Protein AF-A0A973BYG1-F1 (afdb_monomer_lite)

Secondary structure (DSSP, 8-state):
--HHHHHHTT--HHHHHHHHT--HHHHHHHHH-GGGS---PPPP-PPPTTTTTHHHHHHHHHHHTTSPPPHHHHHHHHHTTT---

Structure (mmCIF, N/CA/C/O backbone):
data_AF-A0A973BYG1-F1
#
_entry.id   AF-A0A973BYG1-F1
#
loop_
_atom_site.group_PDB
_atom_site.id
_atom_site.type_symbol
_atom_site.label_atom_id
_atom_site.label_alt_id
_atom_site.label_comp_id
_atom_site.label_asym_id
_atom_site.label_entity_id
_atom_site.label_seq_id
_atom_site.pdbx_PDB_ins_code
_atom_site.Cartn_x
_atom_site.Cartn_y
_atom_site.Cartn_z
_atom_site.occupancy
_atom_site.B_iso_or_equiv
_atom_site.auth_seq_id
_atom_site.auth_comp_id
_atom_site.auth_asym_id
_atom_site.auth_atom_id
_atom_site.pdbx_PDB_model_num
ATOM 1 N N . MET A 1 1 ? 18.302 -13.095 -19.536 1.00 65.56 1 MET A N 1
ATOM 2 C CA . MET A 1 1 ? 19.094 -12.576 -20.672 1.00 65.56 1 MET A CA 1
ATOM 3 C C . MET A 1 1 ? 18.428 -11.283 -21.098 1.00 65.56 1 MET A C 1
ATOM 5 O O . MET A 1 1 ? 17.255 -11.331 -21.451 1.00 65.56 1 MET A O 1
ATOM 9 N N . ASP A 1 2 ? 19.127 -10.154 -21.013 1.00 83.88 2 ASP A N 1
ATOM 10 C CA . ASP A 1 2 ? 18.512 -8.834 -21.197 1.00 83.88 2 ASP A CA 1
ATOM 11 C C . ASP A 1 2 ? 18.727 -8.285 -22.609 1.00 83.88 2 ASP A C 1
ATOM 13 O O . ASP A 1 2 ? 19.765 -8.513 -23.233 1.00 83.88 2 ASP A O 1
ATOM 17 N N . ILE A 1 3 ? 17.750 -7.511 -23.096 1.00 87.12 3 ILE A N 1
ATOM 18 C CA . ILE A 1 3 ? 17.784 -6.858 -24.417 1.00 87.12 3 ILE A CA 1
ATOM 19 C C . ILE A 1 3 ? 19.043 -5.984 -24.576 1.00 87.12 3 ILE A C 1
ATOM 21 O O . ILE A 1 3 ? 19.691 -6.030 -25.621 1.00 87.12 3 ILE A O 1
ATOM 25 N N . HIS A 1 4 ? 19.412 -5.226 -23.537 1.00 86.06 4 HIS A N 1
ATOM 26 C CA . HIS A 1 4 ? 20.567 -4.321 -23.552 1.00 86.06 4 HIS A CA 1
ATOM 27 C C . HIS A 1 4 ? 21.905 -5.069 -23.611 1.00 86.06 4 HIS A C 1
ATOM 29 O O . HIS A 1 4 ? 22.781 -4.694 -24.387 1.00 86.06 4 HIS A O 1
ATOM 35 N N . VAL A 1 5 ? 22.036 -6.162 -22.851 1.00 88.75 5 VAL A N 1
ATOM 36 C CA . VAL A 1 5 ? 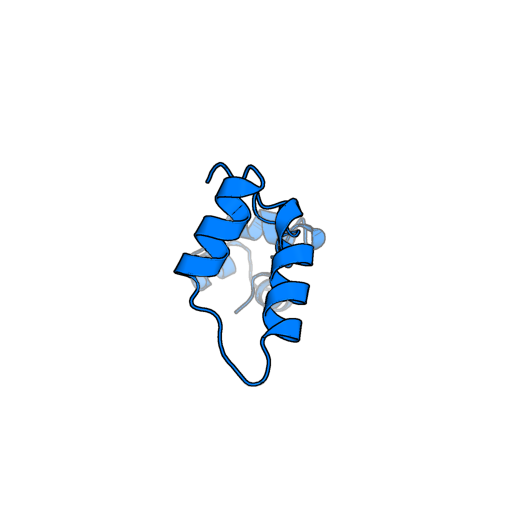23.254 -6.988 -22.813 1.00 88.75 5 VAL A CA 1
ATOM 37 C C . VAL A 1 5 ? 23.506 -7.635 -24.173 1.00 88.75 5 VAL A C 1
ATOM 39 O O . VAL A 1 5 ? 24.610 -7.550 -24.704 1.00 88.75 5 VAL A O 1
ATOM 42 N N . LEU A 1 6 ? 22.469 -8.216 -24.783 1.00 90.00 6 LEU A N 1
ATOM 43 C CA . LEU A 1 6 ? 22.585 -8.825 -26.111 1.00 90.00 6 LEU A CA 1
ATOM 44 C C . LEU A 1 6 ? 22.941 -7.800 -27.192 1.00 90.00 6 LEU A C 1
ATOM 46 O O . LEU A 1 6 ? 23.722 -8.088 -28.097 1.00 90.00 6 LEU A O 1
ATOM 50 N N . HIS A 1 7 ? 22.384 -6.595 -27.105 1.00 88.06 7 HIS A N 1
ATOM 51 C CA . HIS A 1 7 ? 22.712 -5.533 -28.048 1.00 88.06 7 HIS A CA 1
ATOM 52 C C . HIS A 1 7 ? 24.160 -5.048 -27.890 1.00 88.06 7 HIS A C 1
ATOM 54 O O . HIS A 1 7 ? 24.845 -4.853 -28.891 1.00 88.06 7 HIS A O 1
ATOM 60 N N . GLN A 1 8 ? 24.660 -4.921 -26.655 1.00 87.00 8 GLN A N 1
ATOM 61 C CA . GLN A 1 8 ? 26.062 -4.576 -26.383 1.00 87.00 8 GLN A CA 1
ATOM 62 C C . GLN A 1 8 ? 27.039 -5.655 -26.876 1.00 87.00 8 GLN A C 1
ATOM 64 O O . GLN A 1 8 ? 28.137 -5.337 -27.321 1.00 87.00 8 GLN A O 1
ATOM 69 N N . GLN A 1 9 ? 26.618 -6.921 -26.865 1.00 91.50 9 GLN A N 1
ATOM 70 C CA . GLN A 1 9 ? 27.348 -8.051 -27.452 1.00 91.50 9 GLN A CA 1
ATOM 71 C C . GLN A 1 9 ? 27.312 -8.072 -28.996 1.00 91.50 9 GLN A C 1
ATOM 73 O O . GLN A 1 9 ? 27.880 -8.971 -29.610 1.00 91.50 9 GLN A O 1
ATOM 78 N N . GLY A 1 10 ? 26.655 -7.100 -29.641 1.00 91.81 10 GLY A N 1
ATOM 79 C CA . GLY A 1 10 ? 26.608 -6.963 -31.100 1.00 91.81 10 GLY A CA 1
ATOM 80 C C . GLY A 1 10 ? 25.471 -7.729 -31.782 1.00 91.81 10 GLY A C 1
ATOM 81 O O . GLY A 1 10 ? 25.422 -7.790 -33.013 1.00 91.81 10 GLY A O 1
ATOM 82 N N . HIS A 1 11 ? 24.526 -8.307 -31.032 1.00 93.00 11 HIS A N 1
ATOM 83 C CA . HIS A 1 11 ? 23.381 -8.980 -31.641 1.00 93.00 11 HIS A CA 1
ATOM 84 C C . HIS A 1 11 ? 22.423 -7.981 -32.300 1.00 93.00 11 HIS A C 1
ATOM 86 O O . HIS A 1 11 ? 22.004 -6.982 -31.715 1.00 93.00 11 HIS A O 1
ATOM 92 N N . SER A 1 12 ? 21.992 -8.298 -33.525 1.00 94.44 12 SER A N 1
ATOM 93 C CA . SER A 1 12 ? 20.972 -7.506 -34.216 1.00 94.44 12 SER A CA 1
ATOM 94 C C . SER A 1 12 ? 19.606 -7.604 -33.528 1.00 94.44 12 SER A C 1
ATOM 96 O O . SER A 1 12 ? 19.258 -8.625 -32.936 1.00 94.44 12 SER A O 1
ATOM 98 N N . ILE A 1 13 ? 18.752 -6.593 -33.720 1.00 92.44 13 ILE A N 1
ATOM 99 C CA . ILE A 1 13 ? 17.360 -6.581 -33.223 1.00 92.44 13 ILE A CA 1
ATOM 100 C C . ILE A 1 13 ? 16.593 -7.860 -33.614 1.00 92.44 13 ILE A C 1
ATOM 102 O O . ILE A 1 13 ? 15.773 -8.361 -32.845 1.00 92.44 13 ILE A O 1
ATOM 106 N N . ARG A 1 14 ? 16.852 -8.412 -34.810 1.00 94.81 14 ARG A N 1
ATOM 107 C CA . ARG A 1 14 ? 16.224 -9.662 -35.273 1.00 94.81 14 ARG A CA 1
ATOM 108 C C . ARG A 1 14 ? 16.714 -10.876 -34.482 1.00 94.81 14 ARG A C 1
ATOM 110 O O . ARG A 1 14 ? 15.897 -11.723 -34.135 1.00 94.81 14 ARG A O 1
ATOM 117 N N . ALA A 1 15 ? 18.013 -10.945 -34.194 1.00 94.44 15 ALA A N 1
ATOM 118 C CA . ALA A 1 15 ? 18.594 -12.016 -33.390 1.00 94.44 15 ALA A CA 1
ATOM 119 C C . ALA A 1 15 ? 18.057 -11.975 -31.952 1.00 94.44 15 ALA A C 1
ATOM 121 O O . ALA A 1 15 ? 17.572 -12.988 -31.460 1.00 94.44 15 ALA A O 1
ATOM 122 N N . ILE A 1 16 ? 18.019 -10.786 -31.342 1.00 93.38 16 ILE A N 1
ATOM 123 C CA . ILE A 1 16 ? 17.471 -10.571 -29.993 1.00 93.38 16 ILE A CA 1
ATOM 124 C C . ILE A 1 16 ? 15.994 -10.981 -29.927 1.00 93.38 16 ILE A C 1
ATOM 126 O O . ILE A 1 16 ? 15.582 -11.689 -29.014 1.00 93.38 16 ILE A O 1
A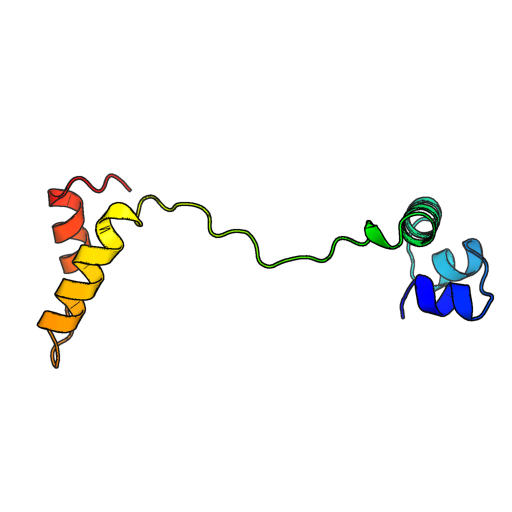TOM 130 N N . SER A 1 17 ? 15.198 -10.585 -30.925 1.00 95.00 17 SER A N 1
ATOM 131 C CA . SER A 1 17 ? 13.780 -10.952 -31.027 1.00 95.00 17 SER A CA 1
ATOM 132 C C . SER A 1 17 ? 13.572 -12.469 -31.091 1.00 95.00 17 SER A C 1
ATOM 134 O O . SER A 1 17 ? 12.730 -12.997 -30.370 1.00 95.00 17 SER A O 1
ATOM 136 N N . ARG A 1 18 ? 14.366 -13.181 -31.901 1.00 94.25 18 ARG A N 1
ATOM 137 C CA . ARG A 1 18 ? 14.299 -14.646 -32.013 1.00 94.25 18 ARG A CA 1
ATOM 138 C C . ARG A 1 18 ? 14.775 -15.349 -30.741 1.00 94.25 18 ARG A C 1
ATOM 140 O O . ARG A 1 18 ? 14.209 -16.371 -30.379 1.00 94.25 18 ARG A O 1
ATOM 147 N N . GLN A 1 19 ? 15.800 -14.813 -30.085 1.00 93.06 19 GLN A N 1
ATOM 148 C CA . GLN A 1 19 ? 16.385 -15.407 -28.885 1.00 93.06 19 GLN A CA 1
ATOM 149 C C . GLN A 1 19 ? 15.503 -15.221 -27.644 1.00 93.06 19 GLN A C 1
ATOM 151 O O . GLN A 1 19 ? 15.406 -16.133 -26.833 1.00 93.06 19 GLN A O 1
ATOM 156 N N . LEU A 1 20 ? 14.863 -14.057 -27.497 1.00 90.69 20 LEU A N 1
ATOM 157 C CA . LEU A 1 20 ? 14.011 -13.742 -26.345 1.00 90.69 20 LEU A CA 1
ATOM 158 C C . LEU A 1 20 ? 12.518 -14.009 -26.592 1.00 90.69 20 LEU A C 1
ATOM 160 O O . LEU A 1 20 ? 11.728 -13.906 -25.662 1.00 90.69 20 LEU A O 1
ATOM 164 N N . GLY A 1 21 ? 12.106 -14.299 -27.832 1.00 93.00 21 GLY A N 1
ATOM 165 C CA . GLY A 1 21 ? 10.692 -14.478 -28.193 1.00 93.00 21 GLY A CA 1
ATOM 166 C C . GLY A 1 21 ? 9.868 -13.184 -28.159 1.00 93.00 21 GLY A C 1
ATOM 167 O O . GLY A 1 21 ? 8.642 -13.220 -28.131 1.00 93.00 21 GLY A O 1
ATOM 168 N N . ILE A 1 22 ? 10.528 -12.026 -28.156 1.00 89.88 22 ILE A N 1
ATOM 169 C CA . ILE A 1 22 ? 9.896 -10.710 -28.020 1.00 89.88 22 ILE A CA 1
ATOM 170 C C . ILE A 1 22 ? 9.712 -10.081 -29.404 1.00 89.88 22 ILE A C 1
ATOM 172 O O . ILE A 1 22 ? 10.579 -10.188 -30.274 1.00 89.88 22 ILE A O 1
ATOM 176 N N . ALA A 1 23 ? 8.609 -9.361 -29.617 1.00 93.00 23 ALA A N 1
ATOM 177 C CA . ALA A 1 23 ? 8.373 -8.637 -30.862 1.00 93.00 23 ALA A CA 1
ATOM 178 C C . ALA A 1 23 ? 9.493 -7.618 -31.154 1.00 93.00 23 ALA A C 1
ATOM 180 O O . ALA A 1 23 ? 9.914 -6.848 -30.290 1.00 93.00 23 ALA A O 1
ATOM 181 N N . ARG A 1 24 ? 9.935 -7.546 -32.418 1.00 91.62 24 ARG A N 1
ATOM 182 C CA . ARG A 1 24 ? 10.996 -6.620 -32.871 1.00 91.62 24 ARG A CA 1
ATOM 183 C C . ARG A 1 24 ? 10.731 -5.157 -32.497 1.00 91.62 24 ARG A C 1
ATOM 185 O O . ARG A 1 24 ? 11.674 -4.413 -32.242 1.00 91.62 24 ARG A O 1
ATOM 192 N N . ASN A 1 25 ? 9.463 -4.744 -32.468 1.00 91.00 25 ASN A N 1
ATOM 193 C CA . ASN A 1 25 ? 9.071 -3.385 -32.090 1.00 91.00 25 ASN A CA 1
ATOM 194 C C . ASN A 1 25 ? 9.316 -3.112 -30.600 1.00 91.00 25 ASN A C 1
ATOM 196 O O . ASN A 1 25 ? 9.788 -2.032 -30.264 1.00 91.00 25 ASN A O 1
ATOM 200 N N . THR A 1 26 ? 9.092 -4.102 -29.734 1.00 88.19 26 THR A N 1
ATOM 201 C CA . THR A 1 26 ? 9.397 -4.024 -28.301 1.00 88.19 26 THR A CA 1
ATOM 202 C C . THR A 1 26 ? 10.902 -3.962 -28.075 1.00 88.19 26 THR A C 1
ATOM 204 O O . THR A 1 26 ? 11.365 -3.067 -27.382 1.00 88.19 26 THR A O 1
ATOM 207 N N . VAL A 1 27 ? 11.687 -4.815 -28.748 1.00 89.69 27 VAL A N 1
ATOM 208 C CA . VAL A 1 27 ? 13.161 -4.749 -28.695 1.00 89.69 27 VAL A CA 1
ATOM 209 C C . VAL A 1 27 ? 13.659 -3.362 -29.119 1.00 89.69 27 VAL A C 1
ATOM 211 O O . VAL A 1 27 ? 14.465 -2.754 -28.425 1.00 89.69 27 VAL A O 1
ATOM 214 N N . ARG A 1 28 ? 13.130 -2.815 -30.222 1.00 89.81 28 ARG A N 1
ATOM 215 C CA . ARG A 1 28 ? 13.472 -1.464 -30.691 1.00 89.81 28 ARG A CA 1
ATOM 216 C C . ARG A 1 28 ? 13.073 -0.375 -29.690 1.00 89.81 28 ARG A C 1
ATOM 218 O O . ARG A 1 28 ? 13.841 0.559 -29.500 1.00 89.81 28 ARG A O 1
ATOM 225 N N . SER A 1 29 ? 11.890 -0.474 -29.085 1.00 85.75 29 SER A N 1
ATOM 226 C CA . SER A 1 29 ? 11.421 0.486 -28.078 1.00 85.75 29 SER A CA 1
ATOM 227 C C . SER A 1 29 ? 12.305 0.468 -26.833 1.00 85.75 29 SER A C 1
ATOM 229 O O . SER A 1 29 ? 12.655 1.529 -26.335 1.00 85.75 29 SER A O 1
ATOM 231 N N . TYR A 1 30 ? 12.695 -0.720 -26.366 1.00 84.38 30 TYR A N 1
ATOM 232 C CA . TYR A 1 30 ? 13.542 -0.888 -25.184 1.00 84.38 30 TYR A CA 1
ATOM 233 C C . TYR A 1 30 ? 14.971 -0.387 -25.424 1.00 84.38 30 TYR A C 1
ATOM 235 O O . TYR A 1 30 ? 15.544 0.226 -24.538 1.00 84.38 30 TYR A O 1
ATOM 243 N N . LEU A 1 31 ? 15.527 -0.578 -26.627 1.00 85.94 31 LEU A N 1
ATOM 244 C CA . LEU A 1 31 ? 16.860 -0.063 -26.970 1.00 85.94 31 LEU A CA 1
ATOM 245 C C . LEU A 1 31 ? 16.908 1.456 -27.185 1.00 85.94 31 LEU A C 1
ATOM 247 O O . LEU A 1 31 ? 17.964 2.055 -27.008 1.00 85.94 31 LEU A O 1
ATOM 251 N N . ARG A 1 32 ? 15.802 2.077 -27.618 1.00 83.62 32 ARG A N 1
ATOM 252 C CA . ARG A 1 32 ? 15.729 3.534 -27.829 1.00 83.62 32 ARG A CA 1
ATOM 253 C C . ARG A 1 32 ? 15.611 4.296 -26.519 1.00 83.62 32 ARG A C 1
ATOM 255 O O . ARG A 1 32 ? 16.291 5.298 -26.340 1.00 83.62 32 ARG A O 1
ATOM 262 N N . ASP A 1 33 ? 14.778 3.794 -25.618 1.00 72.69 33 ASP A N 1
ATOM 263 C CA . ASP A 1 33 ? 14.446 4.485 -24.385 1.00 72.69 33 ASP A CA 1
ATOM 264 C C . ASP A 1 33 ? 14.934 3.672 -23.179 1.00 72.69 33 ASP A C 1
ATOM 266 O O . ASP A 1 33 ? 14.139 3.069 -22.457 1.00 72.69 33 ASP A O 1
ATOM 270 N N . ILE A 1 34 ? 16.248 3.683 -22.927 1.00 63.12 34 ILE A N 1
ATOM 271 C CA . ILE A 1 34 ? 16.860 3.038 -21.744 1.00 63.12 34 ILE A CA 1
ATOM 272 C C . ILE A 1 34 ? 16.176 3.530 -20.448 1.00 63.12 34 ILE A C 1
ATOM 274 O O . ILE A 1 34 ? 15.930 2.754 -19.524 1.00 63.12 34 ILE A O 1
ATOM 278 N N . ALA A 1 35 ? 15.773 4.806 -20.416 1.00 57.47 35 ALA A N 1
ATOM 279 C CA . ALA A 1 35 ? 15.038 5.431 -19.313 1.00 57.47 35 ALA A CA 1
ATOM 280 C C . ALA A 1 35 ? 13.556 5.012 -19.202 1.00 57.47 35 ALA A C 1
ATOM 282 O O . ALA A 1 35 ? 12.923 5.264 -18.180 1.00 57.47 35 ALA A O 1
ATOM 283 N N . ARG A 1 36 ? 12.984 4.391 -20.241 1.00 56.03 36 ARG A N 1
ATOM 284 C CA . ARG A 1 36 ? 11.581 3.943 -20.291 1.00 56.03 36 ARG A CA 1
ATOM 285 C C . ARG A 1 36 ? 11.439 2.449 -20.042 1.00 56.03 36 ARG A C 1
ATOM 287 O O . ARG A 1 36 ? 10.318 1.949 -20.079 1.00 56.03 36 ARG A O 1
ATOM 294 N N . THR A 1 37 ? 12.534 1.740 -19.759 1.00 57.75 37 THR A N 1
ATOM 295 C CA . THR A 1 37 ? 12.446 0.441 -19.088 1.00 57.75 37 THR A CA 1
ATOM 296 C C . THR A 1 37 ? 11.646 0.690 -17.811 1.00 57.75 37 THR A C 1
ATOM 298 O O . THR A 1 37 ? 12.135 1.437 -16.961 1.00 57.75 37 THR A O 1
ATOM 301 N N . PRO A 1 38 ? 10.399 0.196 -17.690 1.00 59.81 38 PRO A N 1
ATOM 302 C CA . PRO A 1 38 ? 9.586 0.517 -16.537 1.00 59.81 38 PRO A CA 1
ATOM 303 C C . PRO A 1 38 ? 10.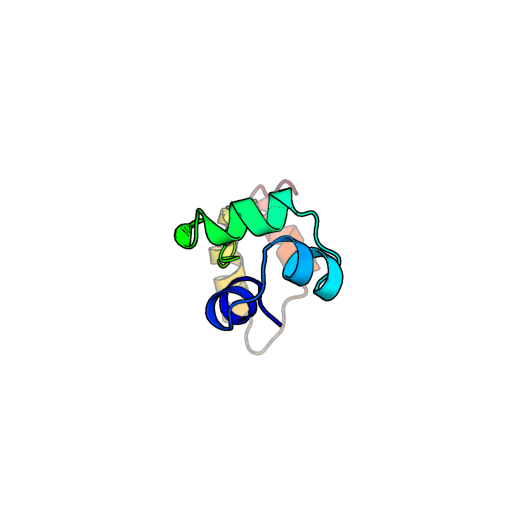269 -0.125 -15.342 1.00 59.81 38 PRO A C 1
ATOM 305 O O . PRO A 1 38 ? 10.195 -1.336 -15.141 1.00 59.81 38 PRO A O 1
ATOM 308 N N . ASN A 1 39 ? 10.982 0.692 -14.574 1.00 58.94 39 ASN A N 1
ATOM 309 C CA . ASN A 1 39 ? 11.388 0.311 -13.247 1.00 58.94 39 ASN A CA 1
ATOM 310 C C . ASN A 1 39 ? 10.062 0.168 -12.506 1.00 58.94 39 ASN A C 1
ATOM 312 O O . ASN A 1 39 ? 9.359 1.162 -12.306 1.00 58.94 39 ASN A O 1
ATOM 316 N N . TYR A 1 40 ? 9.643 -1.070 -12.242 1.00 55.22 40 TYR A N 1
ATOM 317 C CA . TYR A 1 40 ? 8.457 -1.330 -11.440 1.00 55.22 40 TYR A CA 1
ATOM 318 C C . TYR A 1 40 ? 8.791 -0.864 -10.025 1.00 55.22 40 TYR A C 1
ATOM 320 O O . TYR A 1 40 ? 9.290 -1.620 -9.195 1.00 55.22 40 TYR A O 1
ATOM 328 N N . GLY A 1 41 ? 8.626 0.437 -9.803 1.00 67.88 41 GLY A N 1
ATOM 329 C CA . GLY A 1 41 ? 8.818 1.046 -8.507 1.00 67.88 41 GLY A CA 1
ATOM 330 C C . GLY A 1 41 ? 7.773 0.505 -7.538 1.00 67.88 41 GLY A C 1
ATOM 331 O O . GLY A 1 41 ? 6.701 0.060 -7.971 1.00 67.88 41 GLY A O 1
ATOM 332 N N . PRO A 1 42 ? 8.055 0.544 -6.227 1.00 71.44 42 PRO A N 1
ATOM 333 C CA . PRO A 1 42 ? 7.026 0.283 -5.237 1.00 71.44 42 PRO A CA 1
ATOM 334 C C . PRO A 1 42 ? 5.826 1.178 -5.554 1.00 71.44 42 PRO A C 1
ATOM 336 O O . PRO A 1 42 ? 5.964 2.384 -5.774 1.00 71.44 42 PRO A O 1
ATOM 339 N N . ARG A 1 43 ? 4.649 0.559 -5.673 1.00 70.31 43 ARG A N 1
ATOM 340 C CA . ARG A 1 43 ? 3.416 1.282 -5.978 1.00 70.31 43 ARG A CA 1
ATOM 341 C C . ARG A 1 43 ? 3.240 2.354 -4.899 1.00 70.31 43 ARG A C 1
ATOM 343 O O . ARG A 1 43 ? 3.342 1.995 -3.727 1.00 70.31 43 ARG A O 1
ATOM 350 N N . PRO A 1 44 ? 2.985 3.627 -5.256 1.00 71.31 44 PRO A N 1
ATOM 351 C CA . PRO A 1 44 ? 2.725 4.640 -4.244 1.00 71.31 44 PRO A CA 1
ATOM 352 C C . PRO A 1 44 ? 1.577 4.158 -3.358 1.00 71.31 44 PRO A C 1
ATOM 354 O O . PRO A 1 44 ? 0.587 3.620 -3.876 1.00 71.31 44 PRO A O 1
ATOM 357 N N . GLU A 1 45 ? 1.738 4.301 -2.040 1.00 72.00 45 GLU A N 1
ATOM 358 C CA . GLU A 1 45 ? 0.694 3.952 -1.083 1.00 72.00 45 GLU A CA 1
ATOM 359 C C . GLU A 1 45 ? -0.561 4.735 -1.452 1.00 72.00 45 GLU A C 1
ATOM 361 O O . GLU A 1 45 ? -0.582 5.966 -1.481 1.00 72.00 45 GLU A O 1
ATOM 366 N N . ARG A 1 46 ? -1.599 3.999 -1.843 1.00 78.19 46 ARG A N 1
ATOM 367 C CA . ARG A 1 46 ? -2.889 4.600 -2.142 1.00 78.19 46 ARG A CA 1
ATOM 368 C C . ARG A 1 46 ? -3.586 4.856 -0.817 1.00 78.19 46 ARG A C 1
ATOM 370 O O . ARG A 1 46 ? -3.580 3.942 0.013 1.00 78.19 46 ARG A O 1
ATOM 377 N N . PRO A 1 47 ? -4.219 6.027 -0.646 1.00 79.25 47 PRO A N 1
ATOM 378 C CA . PRO A 1 47 ? -5.033 6.249 0.526 1.00 79.25 47 PRO A CA 1
ATOM 379 C C . PRO A 1 47 ? -6.115 5.167 0.584 1.00 79.25 47 PRO A C 1
ATOM 381 O O . PRO A 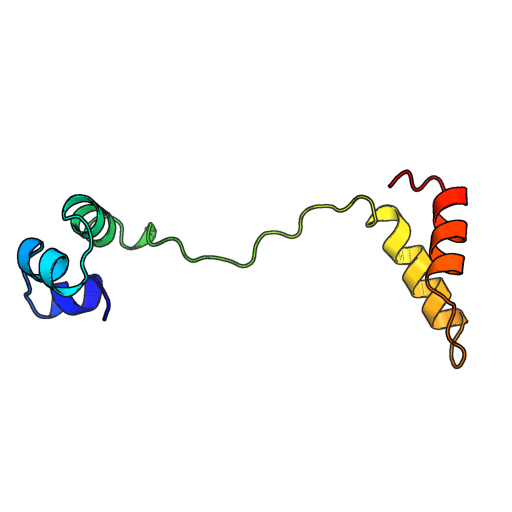1 47 ? -6.812 4.910 -0.402 1.00 79.25 47 PRO A O 1
ATOM 384 N N . SER A 1 48 ? -6.193 4.481 1.716 1.00 83.94 48 SER A N 1
ATOM 385 C CA . SER A 1 48 ? -7.202 3.466 1.994 1.00 83.94 48 SER A CA 1
ATOM 386 C C . SER A 1 48 ? -8.324 4.073 2.831 1.00 83.94 48 SER A C 1
ATOM 388 O O . SER A 1 48 ? -8.080 4.956 3.651 1.00 83.94 48 SER A O 1
ATOM 390 N N . LYS A 1 49 ? -9.554 3.565 2.685 1.00 84.62 49 LYS A N 1
ATOM 391 C CA . LYS A 1 49 ? -10.684 3.948 3.552 1.00 84.62 49 LYS A CA 1
ATOM 392 C C . LYS A 1 49 ? -10.399 3.731 5.042 1.00 84.62 49 LYS A C 1
ATOM 394 O O . LYS A 1 49 ? -11.008 4.372 5.887 1.00 84.62 49 LYS A O 1
ATOM 399 N N . LEU A 1 50 ? -9.457 2.840 5.355 1.00 87.62 50 LEU A N 1
ATOM 400 C CA . LEU A 1 50 ? -9.023 2.542 6.714 1.00 87.62 50 LEU A CA 1
ATOM 401 C C . LEU A 1 50 ? -8.049 3.593 7.273 1.00 87.62 50 LEU A C 1
ATOM 403 O O . LEU A 1 50 ? -7.837 3.635 8.481 1.00 87.62 50 LEU A O 1
ATOM 407 N N . ASP A 1 51 ? -7.438 4.433 6.431 1.00 87.12 51 ASP A N 1
ATOM 408 C CA . ASP A 1 51 ? -6.397 5.381 6.854 1.00 87.12 51 ASP A CA 1
ATOM 409 C C . ASP A 1 51 ? -6.821 6.320 7.988 1.00 87.12 51 ASP A C 1
ATOM 411 O O . ASP A 1 51 ? -6.026 6.468 8.921 1.00 87.12 51 ASP A O 1
ATOM 415 N N . PRO A 1 52 ? -8.047 6.883 7.997 1.00 89.56 52 PRO A N 1
ATOM 416 C CA . PRO A 1 52 ? -8.521 7.707 9.109 1.00 89.56 52 PRO A CA 1
ATOM 417 C C . PRO A 1 52 ? -8.607 6.948 10.441 1.00 89.56 52 PRO A C 1
ATOM 419 O O . PRO A 1 52 ? -8.430 7.541 11.500 1.00 89.56 52 PRO A O 1
ATOM 422 N N . PHE A 1 53 ? -8.827 5.631 10.397 1.00 90.38 53 PHE A N 1
ATOM 423 C CA . PHE A 1 53 ? -9.043 4.782 11.574 1.00 90.38 53 PHE A CA 1
ATOM 424 C C . PHE A 1 53 ? -7.761 4.081 12.055 1.00 90.38 53 PHE A C 1
ATOM 426 O O . PHE A 1 53 ? -7.708 3.569 13.174 1.00 90.38 53 PHE A O 1
ATOM 433 N N . LYS A 1 54 ? -6.688 4.076 11.247 1.00 90.12 54 LYS A N 1
ATOM 434 C CA . LYS A 1 54 ? -5.387 3.477 11.606 1.00 90.12 54 LYS A CA 1
ATOM 435 C C . LYS A 1 54 ? -4.803 3.999 12.930 1.00 90.12 54 LYS A C 1
ATOM 437 O O . LYS A 1 54 ? -4.269 3.168 13.667 1.00 90.12 54 LYS A O 1
ATOM 442 N N . PRO A 1 55 ? -4.845 5.310 13.254 1.00 92.31 55 PRO A N 1
ATOM 443 C CA . PRO A 1 55 ? -4.333 5.808 14.532 1.00 92.31 55 PRO A CA 1
ATOM 444 C C . PRO A 1 55 ? -5.064 5.189 15.727 1.00 92.31 55 PRO A C 1
ATOM 446 O O . PRO A 1 55 ? -4.413 4.641 16.613 1.00 92.31 55 PRO A O 1
ATOM 449 N N . TYR A 1 56 ? -6.401 5.174 15.681 1.00 91.44 56 TYR A N 1
ATOM 450 C CA . TYR A 1 56 ? -7.246 4.581 16.718 1.00 91.44 56 TYR A CA 1
ATOM 451 C C . TYR A 1 56 ? -6.945 3.092 16.917 1.00 91.44 56 TYR A C 1
ATOM 453 O O . TYR A 1 56 ? -6.701 2.646 18.036 1.00 91.44 56 TYR A O 1
ATOM 461 N N . LEU A 1 57 ? -6.891 2.321 15.826 1.00 91.00 57 LEU A N 1
ATOM 462 C CA . LEU A 1 57 ? -6.622 0.882 15.889 1.00 91.00 57 LEU A CA 1
ATOM 463 C C . LEU A 1 57 ? -5.261 0.573 16.523 1.00 91.00 57 LEU A C 1
ATOM 465 O O . LEU A 1 57 ? -5.149 -0.362 17.313 1.00 91.00 57 LEU A O 1
ATOM 469 N N . ARG A 1 58 ? -4.225 1.358 16.202 1.00 92.69 58 ARG A N 1
ATOM 470 C CA . ARG A 1 58 ? -2.887 1.182 16.787 1.00 92.69 58 ARG A CA 1
ATOM 471 C C . ARG A 1 58 ? -2.887 1.467 18.282 1.00 92.69 58 ARG A C 1
ATOM 473 O O . ARG A 1 58 ? -2.391 0.642 19.041 1.00 92.69 58 ARG A O 1
ATOM 480 N N . GLU A 1 59 ? -3.467 2.588 18.699 1.00 92.50 59 GLU A N 1
ATOM 481 C CA . GLU A 1 59 ? -3.574 2.947 20.116 1.00 92.50 59 GLU A CA 1
ATOM 482 C C . GLU A 1 59 ? -4.356 1.885 20.900 1.00 92.50 59 GLU A C 1
ATOM 484 O O . GLU A 1 59 ? -3.929 1.448 21.969 1.00 92.50 59 GLU A O 1
ATOM 489 N N . ARG A 1 60 ? -5.453 1.390 20.323 1.00 91.06 60 ARG A N 1
ATOM 490 C CA . ARG A 1 60 ? -6.299 0.363 20.929 1.00 91.06 60 ARG A CA 1
ATOM 491 C C . ARG A 1 60 ? -5.577 -0.973 21.107 1.00 91.06 60 ARG A C 1
ATOM 493 O O . ARG A 1 60 ? -5.723 -1.602 22.153 1.00 91.06 60 ARG A O 1
ATOM 500 N N . ILE A 1 61 ? -4.794 -1.392 20.111 1.00 91.12 61 ILE A N 1
ATOM 501 C CA . ILE A 1 61 ? -3.977 -2.614 20.171 1.00 91.12 61 ILE A CA 1
ATOM 502 C C . ILE A 1 61 ? -2.863 -2.473 21.212 1.00 91.12 61 ILE A C 1
ATOM 504 O O . ILE A 1 61 ? -2.632 -3.408 21.976 1.00 91.12 61 ILE A O 1
ATOM 508 N N . GLU A 1 62 ? -2.188 -1.323 21.270 1.00 91.50 62 GLU A N 1
ATOM 509 C CA . GLU A 1 62 ? -1.149 -1.070 22.276 1.00 91.50 62 GLU A CA 1
ATOM 510 C C . GLU A 1 62 ? -1.725 -1.066 23.697 1.00 91.50 62 GLU A C 1
ATOM 512 O O . GLU A 1 62 ? -1.175 -1.726 24.577 1.00 91.50 62 GLU A O 1
ATOM 517 N N . ALA A 1 63 ? -2.874 -0.416 23.909 1.00 90.50 63 ALA A N 1
ATOM 518 C CA . ALA A 1 63 ? -3.558 -0.376 25.202 1.00 90.50 63 ALA A CA 1
ATOM 519 C C . ALA A 1 63 ? -4.062 -1.750 25.675 1.00 90.50 63 ALA A C 1
ATOM 521 O O . ALA A 1 63 ? -4.265 -1.960 26.869 1.00 90.50 63 ALA A O 1
ATOM 522 N N . ALA A 1 64 ? -4.287 -2.686 24.751 1.00 88.69 64 ALA A N 1
ATOM 523 C CA . ALA A 1 64 ? -4.759 -4.024 25.078 1.00 88.69 64 ALA A CA 1
ATOM 524 C C . ALA A 1 64 ? -3.653 -4.964 25.562 1.00 88.69 64 ALA A C 1
ATOM 526 O O . ALA A 1 64 ? -3.959 -5.975 26.199 1.00 88.69 64 ALA A O 1
ATOM 527 N N . LYS A 1 65 ? -2.379 -4.658 25.279 1.00 87.56 65 LYS A N 1
ATOM 528 C CA . LYS A 1 65 ? -1.260 -5.542 25.625 1.00 87.56 65 LYS A CA 1
ATOM 529 C C . LYS A 1 65 ? -1.223 -5.809 27.138 1.00 87.56 65 LYS A C 1
ATOM 531 O O . LYS A 1 65 ? -1.377 -4.879 27.927 1.00 87.56 65 LYS A O 1
ATOM 536 N N . PRO A 1 66 ? -0.998 -7.068 27.564 1.00 85.44 66 PRO A N 1
ATOM 537 C CA . PRO A 1 66 ? -0.570 -8.231 26.770 1.00 85.44 66 PRO A CA 1
ATOM 538 C C . PRO A 1 66 ? -1.714 -9.005 26.091 1.00 85.44 66 PRO A C 1
ATOM 540 O O . PRO A 1 66 ? -1.457 -9.985 25.393 1.00 85.44 66 PRO A O 1
ATOM 543 N N . TYR A 1 67 ? -2.965 -8.601 26.301 1.00 85.31 67 TYR A N 1
ATOM 544 C CA . TYR A 1 67 ? -4.134 -9.271 25.750 1.00 85.31 67 TYR A CA 1
ATOM 545 C C . TYR A 1 67 ? -4.391 -8.845 24.301 1.00 85.31 67 TYR A C 1
ATOM 547 O O . TYR A 1 67 ? -4.087 -7.733 23.872 1.00 85.31 67 TYR A O 1
ATOM 555 N N . TRP A 1 68 ? -4.963 -9.760 23.525 1.00 88.31 68 TRP A N 1
ATOM 556 C CA . TRP A 1 68 ? -5.300 -9.525 22.126 1.00 88.31 68 TRP A CA 1
ATOM 557 C C . TRP A 1 68 ? -6.782 -9.163 21.991 1.00 88.31 68 TRP A C 1
ATOM 559 O O . TRP A 1 68 ? -7.642 -9.885 22.498 1.00 88.31 68 TRP A O 1
ATOM 569 N N . ILE A 1 69 ? -7.101 -8.097 21.248 1.00 88.56 69 ILE A N 1
ATOM 570 C CA . ILE A 1 69 ? -8.486 -7.752 20.891 1.00 88.56 69 ILE A CA 1
ATOM 571 C C . ILE A 1 69 ? -8.854 -8.436 19.564 1.00 88.56 69 ILE A C 1
ATOM 573 O O . ILE A 1 69 ? -8.178 -8.216 18.557 1.00 88.56 69 ILE A O 1
ATOM 577 N N . PRO A 1 70 ? -9.927 -9.248 19.507 1.00 91.94 70 PRO A N 1
ATOM 578 C CA . PRO A 1 70 ? -10.384 -9.847 18.257 1.00 91.94 70 PRO A CA 1
ATOM 579 C C . PRO A 1 70 ? -10.698 -8.791 17.189 1.00 91.94 70 PRO A C 1
ATOM 581 O O . PRO A 1 70 ? -11.339 -7.780 17.475 1.00 91.94 70 PRO A O 1
ATOM 584 N N . GLY A 1 71 ? -10.335 -9.059 15.930 1.00 88.69 71 GLY A N 1
ATOM 585 C CA . GLY A 1 71 ? -10.568 -8.123 14.821 1.00 88.69 71 GLY A CA 1
ATOM 586 C C . GLY A 1 71 ? -12.041 -7.747 14.625 1.00 88.69 71 GLY A C 1
ATOM 587 O O . GLY A 1 71 ? -12.337 -6.620 14.253 1.00 88.69 71 GLY A O 1
ATOM 588 N N . ALA A 1 72 ? -12.972 -8.644 14.964 1.00 91.00 72 ALA A N 1
ATOM 589 C CA . ALA A 1 72 ? -14.409 -8.363 14.932 1.00 91.00 72 ALA A CA 1
ATOM 590 C C . ALA A 1 72 ? -14.842 -7.275 15.934 1.00 91.00 72 ALA A C 1
ATOM 592 O O . ALA A 1 72 ? -15.802 -6.554 15.677 1.00 91.00 72 ALA A O 1
ATOM 593 N N . VAL A 1 73 ? -14.146 -7.149 17.070 1.00 91.50 73 VAL A N 1
ATOM 594 C CA . VAL A 1 73 ? -14.410 -6.092 18.059 1.00 91.50 73 VAL A CA 1
ATOM 595 C C . VAL A 1 73 ? -13.897 -4.759 17.527 1.00 91.50 73 VAL A C 1
ATOM 597 O O . VAL A 1 73 ? -14.653 -3.795 17.496 1.00 91.50 73 VAL A O 1
ATOM 600 N N . LEU A 1 74 ? -12.662 -4.735 17.018 1.00 90.38 74 LEU A N 1
ATOM 601 C CA . LEU A 1 74 ? -12.076 -3.545 16.394 1.00 90.38 74 LEU A CA 1
ATOM 602 C C . LEU A 1 74 ? -12.908 -3.055 15.203 1.00 90.38 74 LEU A C 1
ATOM 604 O O . LEU A 1 74 ? -13.102 -1.858 15.044 1.00 90.38 74 LEU A O 1
ATOM 608 N N . PHE A 1 75 ? -13.439 -3.979 14.399 1.00 91.38 75 PHE A N 1
ATOM 609 C CA . PHE A 1 75 ? -14.328 -3.670 13.282 1.00 91.38 75 PHE A CA 1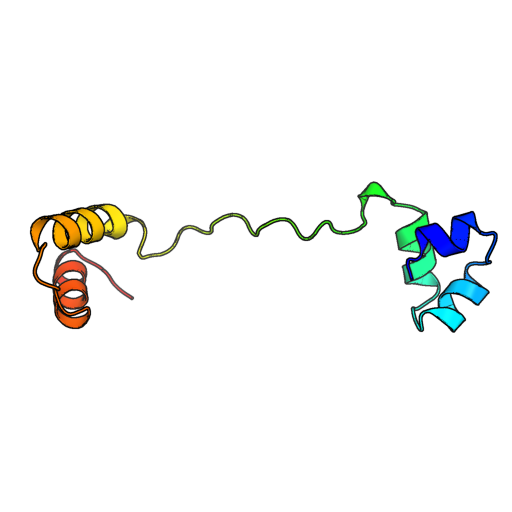
ATOM 610 C C . PHE A 1 75 ? -15.609 -2.956 13.742 1.00 91.38 75 PHE A C 1
ATOM 612 O O . PHE A 1 75 ? -15.947 -1.903 13.211 1.00 91.38 75 PHE A O 1
ATOM 619 N N . ARG A 1 76 ? -16.274 -3.462 14.788 1.00 91.44 76 ARG A N 1
ATOM 620 C CA . ARG A 1 76 ? -17.452 -2.796 15.371 1.00 91.44 76 ARG A CA 1
ATOM 621 C C . ARG A 1 76 ? -17.114 -1.425 15.960 1.00 91.44 76 ARG A C 1
ATOM 623 O O . ARG A 1 76 ? -17.911 -0.502 15.844 1.00 91.44 76 ARG A O 1
ATOM 630 N N . GLU A 1 77 ? -15.947 -1.287 16.592 1.00 90.81 77 GLU A N 1
ATOM 631 C CA . GLU A 1 77 ? -15.481 -0.012 17.154 1.00 90.81 77 GLU A CA 1
ATOM 632 C C . GLU A 1 77 ? -15.208 1.050 16.071 1.00 90.81 77 GLU A C 1
ATOM 634 O O . GLU A 1 77 ? -15.394 2.236 16.337 1.00 90.81 77 GLU A O 1
ATOM 639 N N . ILE A 1 78 ? -14.779 0.661 14.863 1.00 92.62 78 ILE A N 1
ATOM 640 C CA . ILE A 1 78 ? -14.586 1.608 13.749 1.00 92.62 78 ILE A CA 1
ATOM 641 C C . ILE A 1 78 ? -15.872 1.852 12.951 1.00 92.62 78 ILE A C 1
ATOM 643 O O . ILE A 1 78 ? -16.066 2.965 12.468 1.00 92.62 78 ILE A O 1
ATOM 647 N N . GLU A 1 79 ? -16.788 0.880 12.857 1.00 91.56 79 GLU A N 1
ATOM 648 C CA . GLU A 1 79 ? -18.128 1.094 12.280 1.00 91.56 79 GLU A CA 1
ATOM 649 C C . GLU A 1 79 ? -18.887 2.188 13.041 1.00 91.56 79 GLU A C 1
ATOM 651 O O . GLU A 1 79 ? -19.461 3.086 12.427 1.00 91.56 79 GLU A O 1
ATOM 656 N N . THR A 1 80 ? -18.835 2.187 14.379 1.00 90.25 80 THR A N 1
ATOM 657 C CA . THR A 1 80 ? -19.466 3.246 15.191 1.00 90.25 80 THR A CA 1
ATOM 658 C C . THR A 1 80 ? -18.790 4.609 15.038 1.00 90.25 80 THR A C 1
ATOM 660 O O . THR A 1 80 ? -19.433 5.633 15.259 1.00 90.25 80 THR A O 1
ATOM 663 N N . GLN A 1 81 ? -17.523 4.641 14.620 1.00 87.44 81 GLN A N 1
ATOM 664 C CA . GLN A 1 81 ? -16.792 5.866 14.277 1.00 87.44 81 GLN A CA 1
ATOM 665 C C . GLN A 1 81 ? -17.047 6.337 12.836 1.00 87.44 81 GLN A C 1
ATOM 667 O O . GLN A 1 81 ? -16.508 7.366 12.430 1.00 87.44 81 GLN A O 1
ATOM 672 N N . GLY A 1 82 ? -17.877 5.620 12.071 1.00 89.31 82 GLY A N 1
ATOM 673 C CA . GLY A 1 82 ? -18.265 5.991 10.711 1.00 89.31 82 GLY A CA 1
ATOM 674 C C . GLY A 1 82 ? -17.488 5.280 9.603 1.00 89.31 82 GLY A C 1
ATOM 675 O O . GLY A 1 82 ? -17.441 5.791 8.486 1.00 89.31 82 GLY A O 1
ATOM 676 N N . TYR A 1 83 ? -16.866 4.129 9.878 1.00 89.62 83 TYR A N 1
ATOM 677 C CA . TYR A 1 83 ? -16.306 3.275 8.827 1.00 89.62 83 TYR A CA 1
ATOM 678 C C . TYR A 1 83 ? -17.428 2.644 7.986 1.00 89.62 83 TYR A C 1
ATOM 680 O O . TYR A 1 83 ? -18.305 1.977 8.529 1.00 89.62 83 TYR A O 1
ATOM 688 N N . ASP A 1 84 ? -17.388 2.845 6.665 1.00 83.62 84 ASP A N 1
ATOM 689 C CA . ASP A 1 84 ? -18.458 2.466 5.728 1.00 83.62 84 ASP A CA 1
ATOM 690 C C . ASP A 1 84 ? -18.138 1.249 4.835 1.00 83.62 84 ASP A C 1
ATOM 692 O O . ASP A 1 84 ? -18.971 0.861 4.013 1.00 83.62 84 ASP A O 1
ATOM 696 N N . GLY A 1 85 ? -16.958 0.636 5.003 1.00 78.56 85 GLY A N 1
ATOM 697 C CA . GLY A 1 85 ? -16.482 -0.492 4.188 1.00 78.56 85 GLY A CA 1
ATOM 698 C C . GLY A 1 85 ? -15.561 -0.078 3.054 1.00 78.56 85 GLY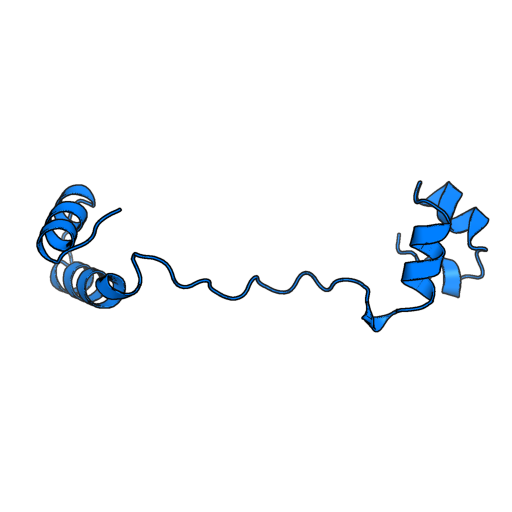 A C 1
ATOM 699 O O . GLY A 1 85 ? -16.057 0.406 2.013 1.00 78.56 85 GLY A O 1
#

pLDDT: mean 85.22, std 10.22, range [55.22, 95.0]

Sequence (85 aa):
MDIHVLHQQGHSIRAISRQLGIARNTVRSYLRDIARTPNYGPRPERPSKLDPFKPYLRERIEAAKPYWIPGAVLFREIETQGYDG

Radius of gyration: 25.53 Å; chains: 1; bounding box: 47×23×62 Å

Foldseek 3Di:
DDLVVCVVVVDDLVRSCVVVVHDSVVSVVCVVCVVPPPPVPDDPDDDDLCNVVVVVVVVVQVVQPPHGDDVVVSVVVVVVVPRDD